Protein AF-A0A564Q0X8-F1 (afdb_monomer_lite)

pLDDT: mean 80.83, std 15.22, range [46.0, 95.25]

Radius of gyration: 12.86 Å; chains: 1; bounding box: 29×31×29 Å

Foldseek 3Di:
DAAEAEDECVLLPAADPPCGNVCVCPPVVCVVVCPDPRYDYDHPPPVVVCVVVVD

Sequence (55 aa):
MKTGVFFHEIFARNSWPVVDDRFKNFPKAMERELQLDDVDLFKEIIFHIIRILAK

Secondary structure (DSSP, 8-state):
--EEEE--THHHHS-BTTTBTTTTTTTGGGTTGGGSTTEEEE---HHHHHHHHT-

Structure (mmCIF, N/CA/C/O backbone):
data_AF-A0A564Q0X8-F1
#
_entry.id   AF-A0A564Q0X8-F1
#
loop_
_atom_site.group_PDB
_atom_site.id
_atom_site.type_symbol
_atom_site.label_atom_id
_atom_site.label_alt_id
_atom_site.label_comp_id
_atom_site.label_asym_id
_atom_site.label_entity_id
_atom_site.label_seq_id
_atom_site.pdbx_PDB_ins_code
_atom_site.Cartn_x
_atom_site.Cartn_y
_atom_site.Cartn_z
_atom_site.occupancy
_atom_site.B_iso_or_equiv
_atom_site.auth_seq_id
_atom_site.auth_comp_id
_atom_site.auth_asym_id
_atom_site.auth_atom_id
_atom_site.pdbx_PDB_model_num
ATOM 1 N N . MET A 1 1 ? -9.254 -0.881 16.092 1.00 81.31 1 MET A N 1
ATOM 2 C CA . MET A 1 1 ? -8.072 -0.223 15.492 1.00 81.31 1 MET A CA 1
ATOM 3 C C . MET A 1 1 ? -8.254 -0.336 13.988 1.00 81.31 1 MET A C 1
ATOM 5 O O . MET A 1 1 ? -8.668 -1.407 13.581 1.00 81.31 1 MET A O 1
ATOM 9 N N . LYS A 1 2 ? -8.071 0.730 13.201 1.00 87.31 2 LYS A N 1
ATOM 10 C CA . LYS A 1 2 ? -8.191 0.672 11.733 1.00 87.31 2 LYS A CA 1
ATOM 11 C C . LYS A 1 2 ? -6.816 0.852 11.092 1.00 87.31 2 LYS A C 1
ATOM 13 O O . LYS A 1 2 ? -6.049 1.705 11.541 1.00 87.31 2 LYS A O 1
ATOM 18 N N . THR A 1 3 ? -6.521 0.068 10.064 1.00 92.31 3 THR A N 1
ATOM 19 C CA . THR A 1 3 ? -5.292 0.134 9.271 1.00 92.31 3 THR A CA 1
ATOM 20 C C . THR A 1 3 ? -5.523 1.028 8.058 1.00 92.31 3 THR A C 1
ATOM 22 O O . THR A 1 3 ? -6.338 0.725 7.191 1.00 92.31 3 THR A O 1
ATOM 25 N N . GLY A 1 4 ? -4.803 2.148 7.986 1.00 90.38 4 GLY A N 1
ATOM 26 C CA . GLY A 1 4 ? -4.837 3.037 6.826 1.00 90.38 4 GLY A CA 1
ATOM 27 C C . GLY A 1 4 ? -3.784 2.637 5.797 1.00 90.38 4 GLY A C 1
ATOM 28 O O . GLY A 1 4 ? -2.591 2.651 6.100 1.00 90.38 4 GLY A O 1
ATOM 29 N N . VAL A 1 5 ? -4.210 2.317 4.579 1.00 88.62 5 VAL A N 1
ATOM 30 C CA . VAL A 1 5 ? -3.325 2.090 3.434 1.00 88.62 5 VAL A CA 1
ATOM 31 C C . VAL A 1 5 ? -3.261 3.374 2.624 1.00 88.62 5 VAL A C 1
ATOM 33 O O . VAL A 1 5 ? -4.271 3.878 2.139 1.00 88.62 5 VAL A O 1
ATOM 36 N N . PHE A 1 6 ? -2.057 3.910 2.467 1.00 88.06 6 PHE A N 1
ATOM 37 C CA . PHE A 1 6 ? -1.832 5.178 1.793 1.00 88.06 6 PHE A CA 1
ATOM 38 C C . PHE A 1 6 ? -1.123 4.935 0.461 1.00 88.06 6 PHE A C 1
ATOM 40 O O . PHE A 1 6 ? 0.024 4.493 0.447 1.00 88.06 6 PHE A O 1
ATOM 47 N N . PHE A 1 7 ? -1.787 5.220 -0.661 1.00 86.56 7 PHE A N 1
ATOM 48 C CA . PHE A 1 7 ? -1.201 5.028 -1.984 1.00 86.56 7 PHE A CA 1
ATOM 49 C C . PHE A 1 7 ? -1.629 6.093 -2.992 1.00 86.56 7 PHE A C 1
ATOM 51 O O . PHE A 1 7 ? -2.809 6.380 -3.120 1.00 86.56 7 PHE A O 1
ATOM 58 N N . HIS A 1 8 ? -0.684 6.627 -3.766 1.00 86.06 8 HIS A N 1
ATOM 59 C CA . HIS A 1 8 ? -0.972 7.549 -4.865 1.00 86.06 8 HIS A CA 1
ATOM 60 C C . HIS A 1 8 ? -0.648 6.895 -6.211 1.00 86.06 8 HIS A C 1
ATOM 62 O O . HIS A 1 8 ? 0.406 6.279 -6.370 1.00 86.06 8 HIS A O 1
ATOM 68 N N . GLU A 1 9 ? -1.504 7.082 -7.217 1.00 85.44 9 GLU A N 1
ATOM 69 C CA . GLU A 1 9 ? -1.376 6.402 -8.517 1.00 85.44 9 GLU A CA 1
ATOM 70 C C . GLU A 1 9 ? -0.061 6.695 -9.255 1.00 85.44 9 GLU A C 1
ATOM 72 O O . GLU A 1 9 ? 0.362 5.908 -10.099 1.00 85.44 9 GLU A O 1
ATOM 77 N N . ILE A 1 10 ? 0.620 7.797 -8.919 1.00 85.56 10 ILE A N 1
ATOM 78 C CA . ILE A 1 10 ? 1.938 8.141 -9.480 1.00 85.56 10 ILE A CA 1
ATOM 79 C C . ILE A 1 10 ? 2.954 7.005 -9.318 1.00 85.56 10 ILE A C 1
ATOM 81 O O . ILE A 1 10 ? 3.790 6.805 -10.199 1.00 85.56 10 ILE A O 1
ATOM 85 N N . PHE A 1 11 ? 2.855 6.236 -8.230 1.00 83.00 11 PHE A N 1
ATOM 86 C CA . PHE A 1 11 ? 3.761 5.129 -7.957 1.00 83.00 11 PHE A CA 1
ATOM 87 C C . PHE A 1 11 ? 3.512 3.929 -8.877 1.00 83.00 11 PHE A C 1
ATOM 89 O O . PHE A 1 11 ? 4.462 3.216 -9.174 1.00 83.00 11 PHE A O 1
ATOM 96 N N . ALA A 1 12 ? 2.285 3.736 -9.377 1.00 86.62 12 ALA A N 1
ATOM 97 C CA . ALA A 1 12 ? 1.950 2.654 -10.311 1.00 86.62 12 ALA A CA 1
ATOM 98 C C . ALA A 1 12 ? 2.244 2.993 -11.782 1.00 86.62 12 ALA A C 1
ATOM 100 O O . ALA A 1 12 ? 2.352 2.088 -12.605 1.00 86.62 12 ALA A O 1
ATOM 101 N N . ARG A 1 13 ? 2.346 4.282 -12.133 1.00 83.81 13 ARG A N 1
ATOM 102 C CA . ARG A 1 13 ? 2.487 4.727 -13.533 1.00 83.81 13 ARG A CA 1
ATOM 103 C C . ARG A 1 13 ? 3.916 4.657 -14.072 1.00 8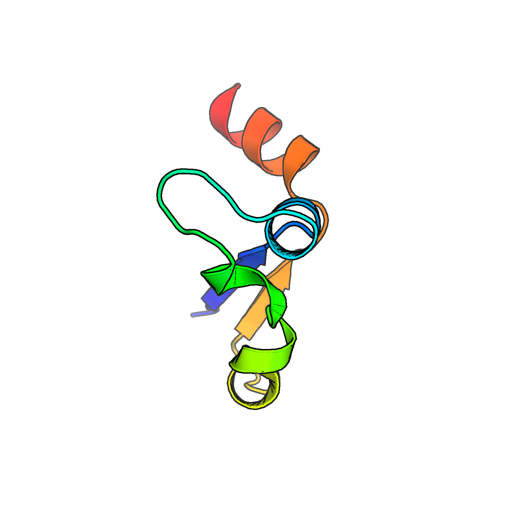3.81 13 ARG A C 1
ATOM 105 O O . ARG A 1 13 ? 4.086 4.630 -15.285 1.00 83.81 13 ARG A O 1
ATOM 112 N N . ASN A 1 14 ? 4.920 4.652 -13.198 1.00 80.88 14 ASN A N 1
ATOM 113 C CA . ASN A 1 14 ? 6.332 4.704 -13.577 1.00 80.88 14 ASN A CA 1
ATOM 114 C C . ASN A 1 14 ? 7.120 3.581 -12.900 1.00 80.88 14 ASN A C 1
ATOM 116 O O . ASN A 1 14 ? 6.801 3.197 -11.774 1.00 80.88 14 ASN A O 1
ATOM 120 N N . SER A 1 15 ? 8.183 3.112 -13.555 1.00 83.81 15 SER A N 1
ATOM 121 C CA . SER A 1 15 ? 9.260 2.407 -12.864 1.00 83.81 15 SER A CA 1
ATOM 122 C C . SER A 1 15 ? 10.172 3.422 -12.180 1.00 83.81 15 SER A C 1
ATOM 124 O O . SER A 1 15 ? 10.402 4.526 -12.681 1.00 83.81 15 SER A O 1
ATOM 126 N N . TRP A 1 16 ? 10.676 3.068 -11.003 1.00 84.25 16 TRP A N 1
ATOM 127 C CA . TRP A 1 16 ? 11.500 3.961 -10.193 1.00 84.25 16 TRP A CA 1
ATOM 128 C C . TRP A 1 16 ? 12.916 3.403 -10.048 1.00 84.25 16 TRP A C 1
ATOM 130 O O . TRP A 1 16 ? 13.070 2.194 -9.908 1.00 84.25 16 TRP A O 1
ATOM 140 N N . PRO A 1 17 ? 13.959 4.244 -9.955 1.00 86.62 17 PRO A N 1
ATOM 141 C CA . PRO A 1 17 ? 15.347 3.768 -9.915 1.00 86.62 17 PRO A CA 1
ATOM 142 C C . PRO A 1 17 ? 15.675 2.752 -8.805 1.00 86.62 17 PRO A C 1
ATOM 144 O O . PRO A 1 17 ? 16.575 1.938 -8.967 1.00 86.62 17 PRO A O 1
ATOM 147 N N . VAL A 1 18 ? 14.966 2.801 -7.670 1.00 84.88 18 VAL A N 1
ATOM 148 C CA . VAL A 1 18 ? 15.242 1.957 -6.487 1.00 84.88 18 VAL A CA 1
ATOM 149 C C . VAL A 1 18 ? 14.248 0.802 -6.347 1.00 84.88 18 VAL A C 1
ATOM 151 O O . VAL A 1 18 ? 14.598 -0.312 -5.955 1.00 84.88 18 VAL A O 1
ATOM 154 N N . VAL A 1 19 ? 12.974 1.065 -6.630 1.00 82.38 19 VAL A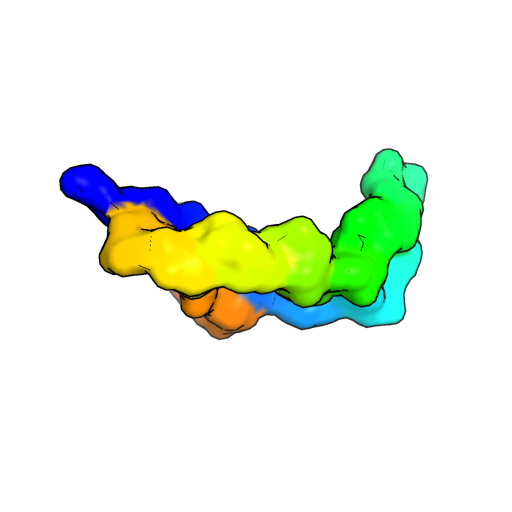 N 1
ATOM 155 C CA . VAL A 1 19 ? 11.882 0.104 -6.419 1.00 82.38 19 VAL A CA 1
ATOM 156 C C . VAL A 1 19 ? 11.389 -0.536 -7.711 1.00 82.38 19 VAL A C 1
ATOM 158 O O . VAL A 1 19 ? 10.590 -1.463 -7.629 1.00 82.38 19 VAL A O 1
ATOM 161 N N . ASP A 1 20 ? 11.921 -0.114 -8.855 1.00 86.88 20 ASP A N 1
ATOM 162 C CA . ASP A 1 20 ? 11.520 -0.534 -10.195 1.00 86.88 20 ASP A CA 1
ATOM 163 C C . ASP A 1 20 ? 9.996 -0.430 -10.376 1.00 86.88 20 ASP A C 1
ATOM 165 O O . ASP A 1 20 ? 9.387 0.547 -9.926 1.00 86.88 20 ASP A O 1
ATOM 169 N N . ASP A 1 21 ? 9.368 -1.418 -11.005 1.00 88.12 21 ASP A N 1
ATOM 170 C CA . ASP A 1 21 ? 7.939 -1.477 -11.289 1.00 88.12 21 ASP A CA 1
ATOM 171 C C . ASP A 1 21 ? 7.112 -2.162 -10.182 1.00 88.12 21 ASP A C 1
ATOM 173 O O . ASP A 1 21 ? 5.954 -2.526 -10.405 1.00 88.12 21 ASP A O 1
ATOM 177 N N . ARG A 1 2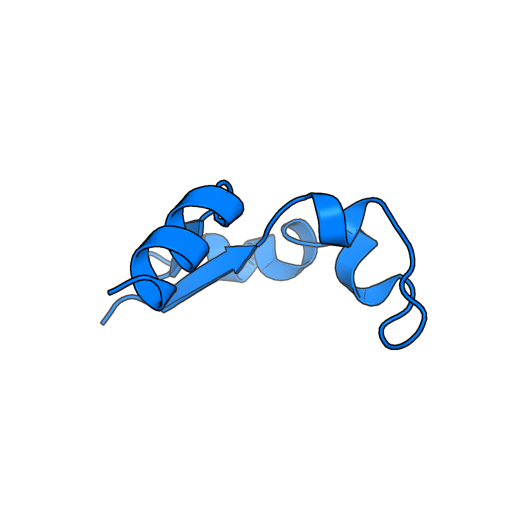2 ? 7.663 -2.312 -8.966 1.00 85.94 22 ARG A N 1
ATOM 178 C CA . ARG A 1 22 ? 7.029 -3.054 -7.853 1.00 85.94 22 ARG A CA 1
ATOM 179 C C . ARG A 1 22 ? 5.601 -2.610 -7.529 1.00 85.94 22 ARG A C 1
ATOM 181 O O . ARG A 1 22 ? 4.800 -3.419 -7.065 1.00 85.94 22 ARG A O 1
ATOM 188 N N . PHE A 1 23 ? 5.268 -1.347 -7.784 1.00 88.56 23 PHE A N 1
ATOM 189 C CA . PHE A 1 23 ? 3.950 -0.778 -7.503 1.00 88.56 23 PHE A CA 1
ATOM 190 C C . PHE A 1 23 ? 2.985 -0.793 -8.693 1.00 88.56 23 PHE A C 1
ATOM 192 O O . PHE A 1 23 ? 1.845 -0.363 -8.533 1.00 88.56 23 PHE A O 1
ATOM 199 N N . LYS A 1 24 ? 3.376 -1.325 -9.859 1.00 89.56 24 LYS A N 1
ATOM 200 C CA . LYS A 1 24 ? 2.535 -1.335 -11.074 1.00 89.56 24 LYS A CA 1
ATOM 201 C C . LYS A 1 24 ? 1.166 -1.992 -10.880 1.00 89.56 24 LYS A C 1
ATOM 203 O O . LYS A 1 24 ? 0.204 -1.636 -11.548 1.00 89.56 24 LYS A O 1
ATOM 208 N N . ASN A 1 25 ? 1.086 -2.954 -9.960 1.00 89.50 25 ASN A N 1
ATOM 209 C CA . ASN A 1 25 ? -0.129 -3.714 -9.666 1.00 89.50 25 ASN A CA 1
ATOM 210 C C . ASN A 1 25 ? -0.855 -3.219 -8.410 1.00 89.50 25 ASN A C 1
ATOM 212 O O . ASN A 1 25 ? -1.851 -3.813 -8.007 1.00 89.50 25 ASN A O 1
ATOM 216 N N . PHE A 1 26 ? -0.375 -2.164 -7.756 1.00 88.31 26 PHE A N 1
ATOM 217 C CA . PHE A 1 26 ? -1.023 -1.608 -6.575 1.00 88.31 26 PHE A CA 1
ATOM 218 C C . PHE A 1 26 ? -2.135 -0.628 -6.989 1.00 88.31 26 PHE A C 1
ATOM 220 O O . PHE A 1 26 ? -1.954 0.105 -7.962 1.00 88.31 26 PHE A O 1
ATOM 227 N N . PRO A 1 27 ? -3.289 -0.575 -6.293 1.00 90.00 27 PRO A N 1
ATOM 228 C CA . PRO A 1 27 ? -3.697 -1.343 -5.104 1.00 90.00 27 PRO A CA 1
ATOM 229 C C . PRO A 1 27 ? -4.297 -2.726 -5.381 1.00 90.00 27 PRO A C 1
ATOM 231 O O . PRO A 1 27 ? -4.636 -3.432 -4.439 1.00 90.00 27 PRO A O 1
ATOM 234 N N . LYS A 1 28 ? -4.409 -3.146 -6.644 1.00 90.94 28 LYS A N 1
ATOM 235 C CA . LYS A 1 28 ? -5.025 -4.429 -7.022 1.00 90.94 28 LYS A CA 1
ATOM 236 C C . LYS A 1 28 ? -4.360 -5.645 -6.359 1.00 90.94 28 LYS A C 1
ATOM 238 O O . LYS A 1 28 ? -5.037 -6.604 -6.017 1.00 90.94 28 LYS A 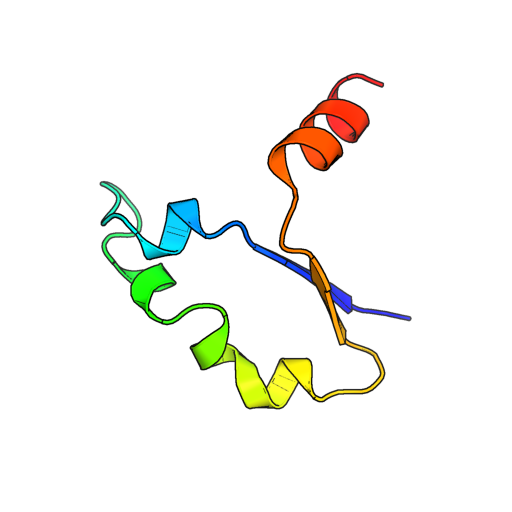O 1
ATOM 243 N N . ALA A 1 29 ? -3.050 -5.597 -6.128 1.00 90.94 29 ALA A N 1
ATOM 244 C CA . ALA A 1 29 ? -2.319 -6.641 -5.410 1.00 90.94 29 ALA A CA 1
ATOM 245 C C . ALA A 1 29 ? -2.793 -6.853 -3.955 1.00 90.94 29 ALA A C 1
ATOM 247 O O . ALA A 1 29 ? -2.538 -7.918 -3.408 1.00 90.94 29 ALA A O 1
ATOM 248 N N . MET A 1 30 ? -3.476 -5.867 -3.360 1.00 91.88 30 MET A N 1
ATOM 249 C CA . MET A 1 30 ? -4.042 -5.913 -2.005 1.00 91.88 30 MET A CA 1
ATOM 250 C C . MET A 1 30 ? -5.575 -6.034 -1.998 1.00 91.88 30 MET A C 1
ATOM 252 O O . MET A 1 30 ? -6.229 -5.681 -1.021 1.00 91.88 30 MET A O 1
ATOM 256 N N . GLU A 1 31 ? -6.193 -6.473 -3.096 1.00 93.25 31 GLU A N 1
ATOM 257 C CA . GLU A 1 31 ? -7.657 -6.503 -3.219 1.00 93.25 31 GLU A CA 1
ATOM 258 C C . GLU A 1 31 ? -8.341 -7.307 -2.100 1.00 93.25 31 GLU A C 1
ATOM 260 O O . GLU A 1 31 ? -9.423 -6.930 -1.662 1.00 93.25 31 GLU A O 1
ATOM 265 N N . ARG A 1 32 ? -7.698 -8.366 -1.591 1.00 95.06 32 ARG A N 1
ATOM 266 C CA . ARG A 1 32 ? -8.235 -9.182 -0.491 1.00 95.06 32 ARG A CA 1
ATOM 267 C C . ARG A 1 32 ? -8.197 -8.443 0.840 1.00 95.06 32 ARG A C 1
ATOM 269 O O . ARG A 1 32 ? -9.159 -8.471 1.594 1.00 95.06 32 ARG A O 1
ATOM 276 N N . GLU A 1 33 ? -7.085 -7.787 1.127 1.00 93.94 33 GLU A N 1
ATOM 277 C CA . GLU A 1 33 ? -6.845 -7.068 2.372 1.00 93.94 33 GLU A CA 1
ATOM 278 C C . GLU A 1 33 ? -7.691 -5.794 2.439 1.00 93.94 33 GLU A C 1
ATOM 280 O O . GLU A 1 33 ? -8.176 -5.433 3.503 1.00 93.94 33 GLU A O 1
ATOM 285 N N . LEU A 1 34 ? -7.928 -5.142 1.298 1.00 93.19 34 LEU A N 1
ATOM 286 C CA . LEU A 1 34 ? -8.790 -3.962 1.195 1.00 93.19 34 LEU A CA 1
ATOM 287 C C . LEU A 1 34 ? -10.285 -4.269 1.362 1.00 93.19 34 LEU A C 1
ATOM 289 O O . LEU A 1 34 ? -11.080 -3.338 1.457 1.00 93.19 34 LEU A O 1
ATOM 293 N N . GLN A 1 35 ? -10.676 -5.545 1.370 1.00 94.19 35 GLN A N 1
ATOM 294 C CA . GLN A 1 35 ? -12.039 -5.974 1.696 1.00 94.19 35 GLN A CA 1
ATOM 295 C C . GLN A 1 35 ? -12.250 -6.196 3.199 1.00 94.19 35 GLN A C 1
ATOM 297 O O . GLN A 1 35 ? -13.377 -6.465 3.607 1.00 94.19 35 GLN A O 1
ATOM 302 N N . LEU A 1 36 ? -11.198 -6.115 4.020 1.00 95.25 36 LEU A N 1
ATOM 303 C CA . LEU A 1 36 ? -11.324 -6.241 5.468 1.00 95.25 36 LEU A CA 1
ATOM 304 C C . LEU A 1 36 ? -11.984 -4.986 6.056 1.00 95.25 36 LEU A C 1
ATOM 306 O O . LEU A 1 36 ? -11.621 -3.863 5.711 1.00 95.25 36 LEU A O 1
ATOM 310 N N . ASP A 1 37 ? -12.920 -5.180 6.987 1.00 93.38 37 ASP A N 1
ATOM 311 C CA . ASP A 1 37 ? -13.718 -4.100 7.594 1.00 93.38 37 ASP A CA 1
ATOM 312 C C . ASP A 1 37 ? -12.871 -3.038 8.326 1.00 93.38 37 ASP A C 1
ATOM 314 O O . ASP A 1 37 ? -13.307 -1.904 8.561 1.00 93.38 37 ASP A O 1
ATOM 318 N N . ASP A 1 38 ? -11.651 -3.402 8.718 1.00 94.88 38 ASP A N 1
ATOM 319 C CA . ASP A 1 38 ? -10.712 -2.556 9.438 1.00 94.88 38 ASP A CA 1
ATOM 320 C C . ASP A 1 38 ? -9.626 -1.933 8.548 1.00 94.88 38 ASP A C 1
ATOM 322 O O . ASP A 1 38 ? -8.710 -1.303 9.084 1.00 94.88 38 ASP A O 1
ATOM 326 N N . VAL A 1 39 ? -9.732 -2.038 7.219 1.00 92.69 39 VAL A N 1
ATOM 327 C CA . VAL A 1 39 ? -8.744 -1.510 6.269 1.00 92.69 39 VAL A CA 1
ATOM 328 C C . VAL A 1 39 ? -9.356 -0.441 5.362 1.00 92.69 39 VAL A C 1
ATOM 330 O O . VAL A 1 39 ? -10.294 -0.699 4.618 1.00 92.69 39 VAL A O 1
ATOM 333 N N . ASP A 1 40 ? -8.771 0.761 5.366 1.00 92.38 40 ASP A N 1
ATOM 334 C CA . ASP A 1 40 ? -9.195 1.872 4.501 1.00 92.38 40 ASP A CA 1
ATOM 335 C C . ASP A 1 40 ? -8.065 2.287 3.541 1.00 92.38 40 ASP A C 1
ATOM 337 O O . ASP A 1 40 ? -6.940 2.550 3.973 1.00 92.38 40 ASP A O 1
ATOM 341 N N . LEU A 1 41 ? -8.361 2.395 2.238 1.00 89.56 41 LEU A N 1
ATOM 342 C CA . LEU A 1 41 ? -7.425 2.898 1.221 1.00 89.56 41 LEU A CA 1
ATOM 343 C C . LEU A 1 41 ? -7.632 4.392 0.947 1.00 89.56 41 LEU A C 1
ATOM 345 O O . LEU A 1 41 ? -8.689 4.809 0.474 1.00 89.56 41 LEU A O 1
ATOM 349 N N . PHE A 1 42 ? -6.573 5.180 1.107 1.00 89.62 42 PHE A N 1
ATOM 350 C CA . PHE A 1 42 ? -6.539 6.604 0.781 1.00 89.62 42 PHE A CA 1
ATOM 351 C C . PHE A 1 42 ? -5.754 6.839 -0.516 1.00 89.62 42 PHE A C 1
ATOM 353 O O . PHE A 1 42 ? -4.590 6.450 -0.607 1.00 89.62 42 PHE A O 1
ATOM 360 N N . LYS A 1 43 ? -6.383 7.484 -1.513 1.00 77.69 43 LYS A N 1
ATOM 361 C CA . LYS A 1 43 ? -5.800 7.712 -2.855 1.00 77.69 43 LYS A CA 1
ATOM 362 C C . LYS A 1 43 ? -5.234 9.125 -3.092 1.00 77.69 43 LYS A C 1
ATOM 364 O O . LYS A 1 43 ? -4.330 9.310 -3.900 1.00 77.69 43 LYS A O 1
ATOM 369 N N . GLU A 1 44 ? -5.710 10.116 -2.341 1.00 68.88 44 GLU A N 1
ATOM 370 C CA . GLU A 1 44 ? -5.475 11.555 -2.573 1.00 68.88 44 GLU A CA 1
ATOM 371 C C . GLU A 1 44 ? -4.549 12.163 -1.507 1.00 68.88 44 GLU A C 1
ATOM 373 O O . GLU A 1 44 ? -4.948 12.967 -0.659 1.00 68.88 44 GLU A O 1
ATOM 378 N N . ILE A 1 45 ? -3.295 11.709 -1.483 1.00 61.62 45 ILE A N 1
ATOM 379 C CA . ILE A 1 45 ? -2.436 11.918 -0.309 1.00 61.62 45 ILE A CA 1
ATOM 380 C C . ILE A 1 45 ? -1.478 13.096 -0.453 1.00 61.62 45 ILE A C 1
ATOM 382 O O . ILE A 1 45 ? -1.040 13.634 0.562 1.00 61.62 45 ILE A O 1
ATOM 386 N N . ILE A 1 46 ? -1.181 13.554 -1.673 1.00 59.06 46 ILE A N 1
ATOM 387 C CA . ILE A 1 46 ? -0.173 14.608 -1.874 1.00 59.06 46 ILE A CA 1
ATOM 388 C C . ILE A 1 46 ? -0.521 15.860 -1.051 1.00 59.06 46 ILE A C 1
ATOM 390 O O . ILE A 1 46 ? 0.335 16.386 -0.346 1.00 59.06 46 ILE A O 1
ATOM 394 N N . PHE A 1 47 ? -1.791 16.270 -1.016 1.00 53.94 47 PHE A N 1
ATOM 395 C CA . PHE A 1 47 ? -2.218 17.402 -0.188 1.00 53.94 47 PHE A CA 1
ATOM 396 C C . PHE A 1 47 ? -2.304 17.082 1.313 1.00 53.94 47 PHE A C 1
ATOM 398 O O . PHE A 1 47 ? -2.071 17.965 2.138 1.00 53.94 47 PHE A O 1
ATOM 405 N N . HIS A 1 48 ? -2.605 15.835 1.690 1.00 52.84 48 HIS A N 1
ATOM 406 C CA . HIS A 1 48 ? -2.766 15.432 3.091 1.00 52.84 48 HIS A CA 1
ATOM 407 C C . HIS A 1 48 ? -1.432 15.222 3.819 1.00 52.84 48 HIS A C 1
ATOM 409 O O . HIS A 1 48 ? -1.299 15.680 4.951 1.00 52.84 48 HIS A O 1
ATOM 415 N N . ILE A 1 49 ? -0.428 14.605 3.183 1.00 52.94 49 ILE A N 1
ATOM 416 C CA . ILE A 1 49 ? 0.910 14.446 3.779 1.00 52.94 49 ILE A CA 1
ATOM 417 C C . ILE A 1 49 ? 1.595 15.805 3.937 1.00 52.94 49 ILE A C 1
ATOM 419 O O . ILE A 1 49 ? 2.138 16.072 5.004 1.00 52.94 49 ILE A O 1
ATOM 423 N N . ILE A 1 50 ? 1.511 16.698 2.942 1.00 53.69 50 ILE A N 1
ATOM 424 C CA . ILE A 1 50 ? 2.073 18.054 3.067 1.00 53.69 50 ILE A CA 1
ATOM 425 C C . ILE A 1 50 ? 1.414 18.801 4.237 1.00 53.69 50 ILE A C 1
ATOM 427 O O . ILE A 1 50 ? 2.111 19.436 5.019 1.00 53.69 50 ILE A O 1
ATOM 431 N N . ARG A 1 51 ? 0.093 18.671 4.429 1.00 46.00 51 ARG A N 1
ATOM 432 C CA . ARG A 1 51 ? -0.613 19.278 5.575 1.00 46.00 51 ARG A CA 1
ATOM 433 C C . ARG A 1 51 ? -0.209 18.711 6.935 1.00 46.00 51 ARG A C 1
ATOM 435 O O . ARG A 1 51 ? -0.251 19.449 7.913 1.00 46.00 51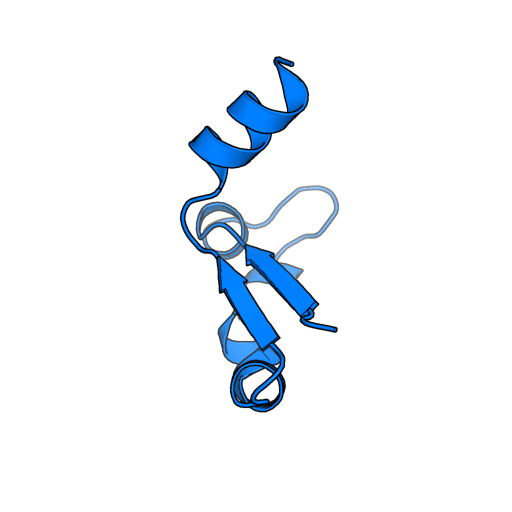 ARG A O 1
ATOM 442 N N . ILE A 1 52 ? 0.108 17.419 7.011 1.00 52.56 52 ILE A N 1
ATOM 443 C CA . ILE A 1 52 ? 0.535 16.756 8.252 1.00 52.56 52 ILE A CA 1
ATOM 444 C C . ILE A 1 52 ? 1.990 17.107 8.584 1.00 52.56 52 ILE A C 1
ATOM 446 O O . ILE A 1 52 ? 2.307 17.286 9.750 1.00 52.56 52 ILE A O 1
ATOM 450 N N . LEU A 1 53 ? 2.855 17.233 7.573 1.00 46.34 53 LEU A N 1
ATOM 451 C CA . LEU A 1 53 ? 4.273 17.566 7.748 1.00 46.34 53 LEU A CA 1
ATOM 452 C C . LEU A 1 53 ? 4.539 19.073 7.910 1.00 46.34 53 LEU A C 1
ATOM 454 O O . LEU A 1 53 ? 5.599 19.448 8.396 1.00 46.34 53 LEU A O 1
ATOM 458 N N . ALA A 1 54 ? 3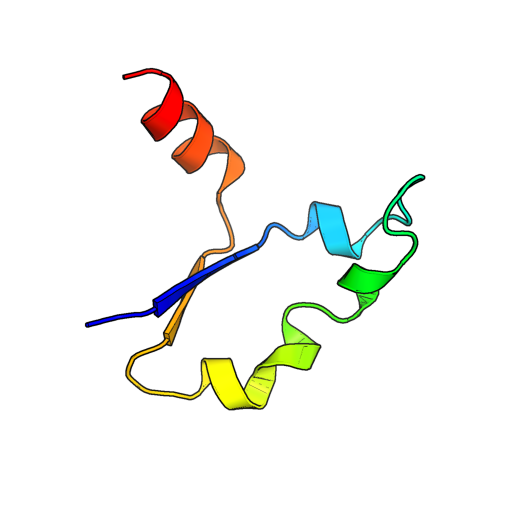.606 19.936 7.496 1.00 48.09 54 ALA A N 1
ATOM 459 C CA . ALA A 1 54 ? 3.699 21.393 7.639 1.00 48.09 54 ALA A CA 1
ATOM 460 C C . ALA A 1 54 ? 3.085 21.930 8.951 1.00 48.09 54 ALA A C 1
ATOM 462 O O . ALA A 1 54 ? 2.817 23.129 9.054 1.00 48.09 54 ALA A O 1
ATOM 463 N N . LYS A 1 55 ? 2.828 21.056 9.929 1.00 46.09 55 LYS A N 1
ATOM 464 C CA . LYS A 1 55 ? 2.339 21.401 11.267 1.00 46.09 55 LYS A CA 1
ATOM 465 C C . LYS A 1 55 ? 3.334 20.925 12.316 1.00 46.09 55 LYS A C 1
ATOM 467 O O . LYS A 1 55 ? 3.471 21.645 13.326 1.00 46.09 55 LYS A O 1
#